Protein AF-A0A1Q4W884-F1 (afdb_monomer)

Solvent-accessible surface area (backbone atoms only — not comparable to full-atom values): 4359 Å² total; per-residue (Å²): 112,43,60,29,38,38,33,24,41,80,85,67,48,80,75,45,76,46,65,57,57,79,70,56,81,60,93,88,42,56,90,72,62,80,88,79,64,56,92,67,37,41,71,46,78,44,81,40,55,53,71,48,73,75,46,53,73,65,57,38,51,54,49,50,54,54,69,74,75,107

Structure (mmCIF, N/CA/C/O backbone):
data_AF-A0A1Q4W884-F1
#
_entry.id   AF-A0A1Q4W884-F1
#
loop_
_atom_site.group_PDB
_atom_site.id
_atom_site.type_symbol
_atom_site.label_atom_id
_atom_site.label_alt_id
_atom_site.label_comp_id
_atom_site.label_asym_id
_atom_site.label_entity_id
_atom_site.label_seq_id
_atom_site.pdbx_PDB_ins_code
_atom_site.Cartn_x
_atom_site.Cartn_y
_atom_site.Cartn_z
_atom_site.occupancy
_atom_site.B_iso_or_equiv
_atom_site.auth_seq_id
_atom_site.auth_comp_id
_atom_site.auth_asym_id
_atom_site.auth_atom_id
_atom_site.pdbx_PDB_model_num
ATOM 1 N N . MET A 1 1 ? 3.238 -15.549 -3.976 1.00 83.38 1 MET A N 1
ATOM 2 C CA . MET A 1 1 ? 2.859 -14.646 -2.874 1.00 83.38 1 MET A CA 1
ATOM 3 C C . MET A 1 1 ? 3.938 -13.601 -2.823 1.00 83.38 1 MET A C 1
ATOM 5 O O . MET A 1 1 ? 5.111 -13.966 -2.814 1.00 83.38 1 MET A O 1
ATOM 9 N N . ALA A 1 2 ? 3.544 -12.338 -2.821 1.00 84.88 2 ALA A N 1
ATOM 10 C CA . ALA A 1 2 ? 4.452 -11.210 -2.856 1.00 84.88 2 ALA A CA 1
ATOM 11 C C . ALA A 1 2 ? 4.106 -10.237 -1.733 1.00 84.88 2 ALA A C 1
ATOM 13 O O . ALA A 1 2 ? 2.936 -9.984 -1.443 1.00 84.88 2 ALA A O 1
ATOM 14 N N . THR A 1 3 ? 5.145 -9.695 -1.108 1.00 87.81 3 THR A N 1
ATOM 15 C CA . THR A 1 3 ? 5.006 -8.712 -0.039 1.00 87.81 3 THR A CA 1
ATOM 16 C C . THR A 1 3 ? 4.886 -7.323 -0.642 1.00 87.81 3 THR A C 1
ATOM 18 O O . THR A 1 3 ? 5.737 -6.891 -1.425 1.00 87.81 3 THR A O 1
ATOM 21 N N . ILE A 1 4 ? 3.838 -6.602 -0.260 1.00 88.62 4 ILE A N 1
ATOM 22 C CA . ILE A 1 4 ? 3.684 -5.187 -0.582 1.00 88.62 4 ILE A CA 1
ATOM 23 C C . ILE A 1 4 ? 3.721 -4.347 0.685 1.00 88.62 4 ILE A C 1
ATOM 25 O O . ILE A 1 4 ? 3.356 -4.796 1.768 1.00 88.62 4 ILE A O 1
ATOM 29 N N . GLN A 1 5 ? 4.130 -3.101 0.515 1.00 91.00 5 GLN A N 1
ATOM 30 C CA . GLN A 1 5 ? 4.068 -2.069 1.529 1.00 91.00 5 GLN A CA 1
ATOM 31 C C . GLN A 1 5 ? 2.775 -1.277 1.354 1.00 91.00 5 GLN A C 1
ATOM 33 O O . GLN A 1 5 ? 2.477 -0.790 0.261 1.00 91.00 5 GLN A O 1
ATOM 38 N N . VAL A 1 6 ? 2.025 -1.123 2.438 1.00 92.38 6 VAL A N 1
ATOM 39 C CA . VAL A 1 6 ? 0.795 -0.336 2.493 1.00 92.38 6 VAL A CA 1
ATOM 40 C C . VAL A 1 6 ? 0.980 0.780 3.508 1.00 92.38 6 VAL A C 1
ATOM 42 O O . VAL A 1 6 ? 1.357 0.540 4.653 1.00 92.38 6 VAL A O 1
ATOM 45 N N . LEU A 1 7 ? 0.727 2.009 3.074 1.00 94.31 7 LEU A N 1
ATOM 46 C CA . LEU A 1 7 ? 0.726 3.180 3.932 1.00 94.31 7 LEU A CA 1
ATOM 47 C C . LEU A 1 7 ? -0.699 3.450 4.403 1.00 94.31 7 LEU A C 1
ATOM 49 O O . LEU A 1 7 ? -1.603 3.617 3.582 1.00 94.31 7 LEU A O 1
ATOM 53 N N . LEU A 1 8 ? -0.873 3.516 5.715 1.00 94.50 8 LEU A N 1
ATOM 54 C CA . LEU A 1 8 ? -2.132 3.792 6.388 1.00 94.50 8 LEU A CA 1
ATOM 55 C C . LEU A 1 8 ? -2.081 5.155 7.076 1.00 94.50 8 LEU A C 1
ATOM 57 O O . LEU A 1 8 ? -1.009 5.595 7.498 1.00 94.50 8 LEU A O 1
ATOM 61 N N . ASP A 1 9 ? -3.230 5.808 7.206 1.00 94.25 9 ASP A N 1
ATOM 62 C CA . ASP A 1 9 ? -3.404 6.943 8.113 1.00 94.25 9 ASP A CA 1
ATOM 63 C C . ASP A 1 9 ? -3.805 6.501 9.532 1.00 94.25 9 ASP A C 1
ATOM 65 O O . ASP A 1 9 ? -3.972 5.313 9.817 1.00 94.25 9 ASP A O 1
ATOM 69 N N . GLU A 1 10 ? -3.989 7.475 10.424 1.00 92.75 10 GLU A N 1
ATOM 70 C CA . GLU A 1 10 ? -4.394 7.260 11.818 1.00 92.75 10 GLU A CA 1
ATOM 71 C C . GLU A 1 10 ? -5.775 6.599 11.979 1.00 92.75 10 GLU A C 1
ATOM 73 O O . GLU A 1 10 ? -6.068 6.025 13.027 1.00 92.75 10 GLU A O 1
ATOM 78 N N . SER A 1 11 ? -6.621 6.661 10.947 1.00 90.00 11 SER A N 1
ATOM 79 C CA . SER A 1 11 ? -7.935 6.014 10.907 1.00 90.00 11 SER A CA 1
ATOM 80 C C . SER A 1 11 ? -7.888 4.592 10.336 1.00 90.00 11 SER A C 1
ATOM 82 O O . SER A 1 11 ? -8.909 3.904 10.309 1.00 90.00 11 SER A O 1
ATOM 84 N N . GLY A 1 12 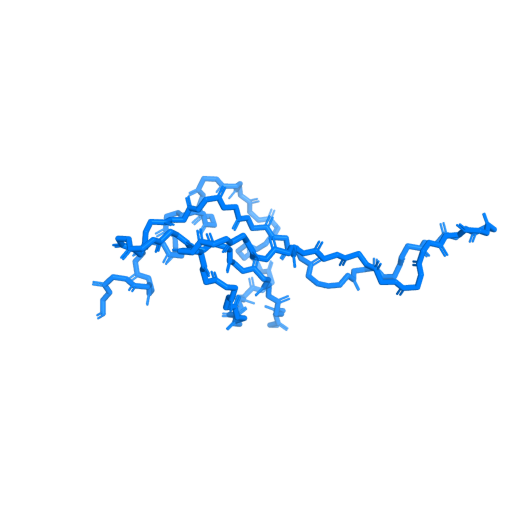? -6.713 4.143 9.880 1.00 89.25 12 GLY A N 1
ATOM 85 C CA . GLY A 1 12 ? -6.526 2.877 9.178 1.00 89.25 12 GLY A CA 1
ATOM 86 C C . GLY A 1 12 ? -6.899 2.933 7.693 1.00 89.25 12 GLY A C 1
ATOM 87 O O . GLY A 1 12 ? -7.010 1.887 7.053 1.00 89.25 12 GLY A O 1
ATOM 88 N N . ALA A 1 13 ? -7.103 4.122 7.117 1.00 90.38 13 ALA A N 1
ATOM 89 C CA . ALA A 1 13 ? -7.389 4.266 5.696 1.00 90.38 13 ALA A CA 1
ATOM 90 C C . ALA A 1 13 ? -6.113 4.122 4.860 1.00 90.38 13 ALA A C 1
ATOM 92 O O . ALA A 1 13 ? -5.047 4.618 5.220 1.00 90.38 13 ALA A O 1
ATOM 93 N N . ILE A 1 14 ? -6.233 3.463 3.707 1.00 92.12 14 ILE A N 1
ATOM 94 C CA . ILE A 1 14 ? -5.114 3.239 2.788 1.00 92.12 14 ILE A CA 1
ATOM 95 C C . ILE A 1 14 ? -4.800 4.539 2.045 1.00 92.12 14 ILE A C 1
ATOM 97 O O . ILE A 1 14 ? -5.597 5.002 1.228 1.00 92.12 14 ILE A O 1
ATOM 101 N N . LEU A 1 15 ? -3.613 5.089 2.291 1.00 91.62 15 LEU A N 1
ATOM 102 C CA . LEU A 1 15 ? -3.082 6.274 1.617 1.00 91.62 15 LEU A CA 1
ATOM 103 C C . LEU A 1 15 ? -2.268 5.926 0.370 1.00 91.62 15 LEU A C 1
ATOM 105 O O . LEU A 1 15 ? -2.188 6.721 -0.564 1.00 91.62 15 LEU A O 1
ATOM 109 N N . GLY A 1 16 ? -1.650 4.747 0.346 1.00 90.19 16 GLY A N 1
ATOM 110 C CA . GLY A 1 16 ? -0.832 4.322 -0.778 1.00 90.19 16 GLY A CA 1
ATOM 111 C C . GLY A 1 16 ? -0.324 2.900 -0.636 1.00 90.19 16 GLY A C 1
ATOM 112 O O . GLY A 1 16 ? -0.317 2.321 0.449 1.00 90.19 16 GLY A O 1
ATOM 113 N N . THR A 1 17 ? 0.113 2.344 -1.757 1.00 90.06 17 THR A N 1
ATOM 114 C CA . THR A 1 17 ? 0.697 1.007 -1.831 1.00 90.06 17 THR A CA 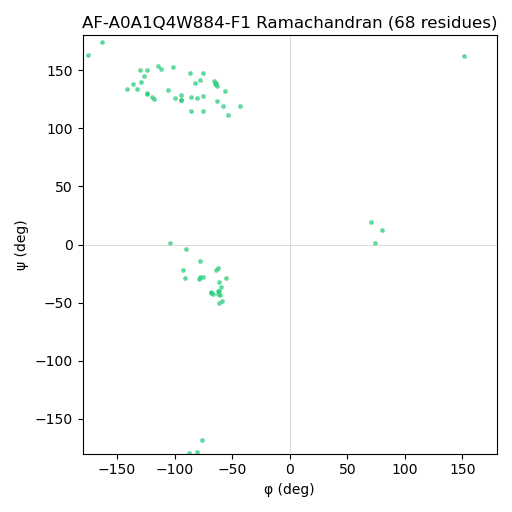1
ATOM 115 C C . THR A 1 17 ? 1.930 1.057 -2.713 1.00 90.06 17 THR A C 1
ATOM 117 O O . THR A 1 17 ? 1.889 1.666 -3.782 1.00 90.06 17 THR A O 1
ATOM 120 N N . THR A 1 18 ? 2.999 0.386 -2.309 1.00 87.62 18 THR A N 1
ATOM 121 C CA . THR A 1 18 ? 4.129 0.102 -3.191 1.00 87.62 18 THR A CA 1
ATOM 122 C C . THR A 1 18 ? 4.469 -1.370 -3.118 1.00 87.62 18 THR A C 1
ATOM 124 O O . THR A 1 18 ? 4.292 -2.025 -2.091 1.00 87.62 18 THR A O 1
ATOM 127 N N . ARG A 1 19 ? 4.994 -1.897 -4.212 1.00 81.75 19 ARG A N 1
ATOM 128 C CA . ARG A 1 19 ? 5.604 -3.214 -4.207 1.00 81.75 19 ARG A CA 1
ATOM 129 C C . ARG A 1 19 ? 7.054 -3.024 -3.767 1.00 81.75 19 ARG A C 1
ATOM 131 O O . ARG A 1 19 ? 7.804 -2.318 -4.437 1.00 81.75 19 ARG A O 1
ATOM 138 N N . SER A 1 20 ? 7.405 -3.572 -2.602 1.00 65.81 20 SER A N 1
ATOM 139 C CA . SER A 1 20 ? 8.793 -3.565 -2.123 1.00 65.81 20 SER A CA 1
ATOM 140 C C . SER A 1 20 ? 9.640 -4.388 -3.105 1.00 65.81 20 SER A C 1
ATOM 142 O O . SER A 1 20 ? 9.141 -5.380 -3.643 1.00 65.81 20 SER A O 1
ATOM 144 N N . PRO A 1 21 ? 10.832 -3.908 -3.478 1.00 58.12 21 PRO A N 1
ATOM 145 C CA . PRO A 1 21 ? 11.069 -3.575 -4.873 1.00 58.12 21 PRO A CA 1
ATOM 146 C C . PRO A 1 21 ? 11.440 -4.789 -5.724 1.00 58.12 21 PRO A C 1
ATOM 148 O O . PRO A 1 21 ? 12.308 -5.584 -5.365 1.00 58.12 21 PRO A O 1
ATOM 151 N N . ASP A 1 22 ? 10.873 -4.831 -6.933 1.00 57.59 22 ASP A N 1
ATOM 152 C CA . ASP A 1 22 ? 11.675 -5.216 -8.092 1.00 57.59 22 ASP A CA 1
ATOM 153 C C . ASP A 1 22 ? 12.889 -4.282 -8.081 1.00 57.59 22 ASP A C 1
ATOM 155 O O . ASP A 1 22 ? 12.742 -3.064 -8.207 1.00 57.59 22 ASP A O 1
ATOM 159 N N . THR A 1 23 ? 14.073 -4.833 -7.818 1.00 56.78 23 THR A N 1
ATOM 160 C CA . THR A 1 23 ? 15.343 -4.100 -7.808 1.00 5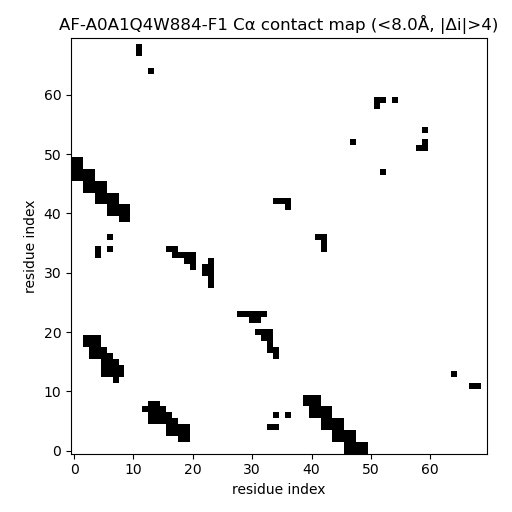6.78 23 THR A CA 1
ATOM 161 C C . THR A 1 23 ? 15.393 -3.152 -9.001 1.00 56.78 23 THR A C 1
ATOM 163 O O . THR A 1 23 ? 15.306 -3.609 -10.145 1.00 56.78 23 THR A O 1
ATOM 166 N N . ALA A 1 24 ? 15.512 -1.845 -8.753 1.00 62.28 24 ALA A N 1
ATOM 167 C CA . ALA A 1 24 ? 15.669 -0.885 -9.832 1.00 62.28 24 ALA A CA 1
ATOM 168 C C . ALA A 1 24 ? 16.921 -1.287 -10.632 1.00 62.28 24 ALA A C 1
ATOM 170 O O . ALA A 1 24 ? 18.014 -1.401 -10.081 1.00 62.28 24 ALA A O 1
ATOM 171 N N . SER A 1 25 ? 16.755 -1.592 -11.919 1.00 69.19 25 SER A N 1
ATOM 172 C CA . SER A 1 25 ? 17.845 -2.068 -12.771 1.00 69.19 25 SER A CA 1
ATOM 173 C C . SER A 1 25 ? 18.392 -0.920 -13.612 1.00 69.19 25 SER A C 1
ATOM 175 O O . SER A 1 25 ? 17.634 -0.273 -14.334 1.00 69.19 25 SER A O 1
ATOM 177 N N . GLY A 1 26 ? 19.700 -0.686 -13.557 1.00 78.25 26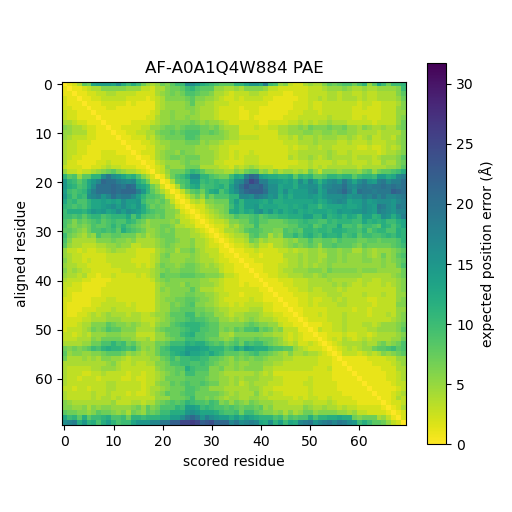 GLY A N 1
ATOM 178 C CA . GLY A 1 26 ? 20.372 0.330 -14.365 1.00 78.25 26 GLY A CA 1
ATOM 179 C C . GLY A 1 26 ? 21.620 0.879 -13.684 1.00 78.25 26 GLY A C 1
ATOM 180 O O . GLY A 1 26 ? 21.806 0.728 -12.477 1.00 78.25 26 GLY A O 1
ATOM 181 N N . GLU A 1 27 ? 22.487 1.523 -14.461 1.00 80.88 27 GLU A N 1
ATOM 182 C CA . GLU A 1 27 ? 23.619 2.265 -13.909 1.00 80.88 27 GLU A CA 1
ATOM 183 C C . GLU A 1 27 ? 23.078 3.423 -13.053 1.00 80.88 27 GLU A C 1
ATOM 185 O O . GLU A 1 27 ? 22.295 4.238 -13.535 1.00 80.88 27 GLU A O 1
ATOM 190 N N . SER A 1 28 ? 23.472 3.482 -11.777 1.00 83.94 28 SER A N 1
ATOM 191 C CA . SER A 1 28 ? 22.964 4.441 -10.773 1.00 83.94 28 SER A CA 1
ATOM 192 C C . SER A 1 28 ? 21.516 4.229 -10.300 1.00 83.94 28 SER A C 1
ATOM 194 O O . SER A 1 28 ? 20.910 5.149 -9.748 1.00 83.94 28 SER A O 1
ATOM 196 N N . ALA A 1 29 ? 20.945 3.036 -10.481 1.00 82.75 29 ALA A N 1
ATOM 197 C CA . ALA A 1 29 ? 19.656 2.721 -9.879 1.00 82.75 29 ALA A CA 1
ATOM 198 C C . ALA A 1 29 ? 19.744 2.688 -8.334 1.00 82.75 29 ALA A C 1
ATOM 200 O O . ALA A 1 29 ? 20.742 2.212 -7.787 1.00 82.75 29 ALA A O 1
ATOM 201 N N . PRO A 1 30 ? 18.725 3.196 -7.614 1.00 78.25 30 PRO A N 1
ATOM 202 C CA . PRO A 1 30 ? 18.705 3.158 -6.157 1.00 78.25 30 PRO A CA 1
ATOM 203 C C . PRO A 1 30 ? 18.643 1.714 -5.649 1.00 78.25 30 PRO A C 1
ATOM 205 O O . PRO A 1 30 ? 17.866 0.907 -6.156 1.00 78.25 30 PRO A O 1
ATOM 208 N N . GLU A 1 31 ? 19.422 1.410 -4.606 1.00 75.88 31 GLU A N 1
ATOM 209 C CA . GLU A 1 31 ? 19.442 0.075 -3.987 1.00 75.88 31 GLU A CA 1
ATOM 210 C C . GLU A 1 31 ? 18.073 -0.313 -3.414 1.00 75.88 31 GLU A C 1
ATOM 212 O O . GLU A 1 31 ? 17.705 -1.484 -3.414 1.00 75.88 31 GLU A O 1
ATOM 217 N N . HIS A 1 32 ? 17.317 0.679 -2.934 1.00 71.50 32 HIS A N 1
ATOM 218 C CA . HIS A 1 32 ? 16.014 0.488 -2.315 1.00 71.50 32 HIS A CA 1
ATOM 219 C C . HIS A 1 32 ? 15.053 1.605 -2.732 1.00 71.50 32 HIS A C 1
ATOM 221 O O . HIS A 1 32 ? 15.389 2.789 -2.676 1.00 71.50 32 HIS A O 1
ATOM 227 N N . VAL A 1 33 ? 13.835 1.218 -3.109 1.00 78.38 33 VAL A N 1
ATOM 228 C CA . VAL A 1 33 ? 12.696 2.117 -3.322 1.00 78.38 33 VAL A CA 1
ATOM 229 C C . VAL A 1 33 ? 11.565 1.629 -2.428 1.00 78.38 33 VAL A C 1
ATOM 231 O O . VAL A 1 33 ? 11.250 0.441 -2.427 1.00 78.38 33 VAL A O 1
ATOM 234 N N . GLY A 1 34 ? 10.965 2.533 -1.659 1.00 83.25 34 GLY A N 1
ATOM 235 C CA . GLY A 1 34 ? 9.922 2.189 -0.700 1.00 83.25 34 GLY A CA 1
ATOM 236 C C . GLY A 1 34 ? 9.120 3.402 -0.252 1.00 83.25 34 GLY A C 1
ATOM 237 O O . GLY A 1 34 ? 9.428 4.541 -0.614 1.00 83.25 34 GLY A O 1
ATOM 238 N N . LEU A 1 35 ? 8.079 3.145 0.534 1.00 88.31 35 LEU A N 1
ATOM 239 C CA . LEU A 1 35 ? 7.284 4.194 1.169 1.00 88.31 35 LEU A CA 1
ATOM 240 C C . LEU A 1 35 ? 7.917 4.610 2.500 1.00 88.31 35 LEU A C 1
ATOM 242 O O . LEU A 1 35 ? 8.498 3.795 3.213 1.00 88.31 35 LEU A O 1
ATOM 246 N N . LEU A 1 36 ? 7.762 5.886 2.846 1.00 89.88 36 LEU A N 1
ATOM 247 C CA . LEU A 1 36 ? 8.150 6.430 4.142 1.00 89.88 36 LEU A CA 1
ATOM 248 C C . LEU A 1 36 ? 6.897 6.950 4.845 1.00 89.88 36 LEU A C 1
ATOM 250 O O . LEU A 1 36 ? 6.179 7.777 4.285 1.00 89.88 36 LEU A O 1
ATOM 254 N N . ALA A 1 37 ? 6.644 6.474 6.063 1.00 93.75 37 ALA A N 1
ATOM 255 C CA . ALA A 1 37 ? 5.532 6.962 6.868 1.00 93.75 37 ALA A CA 1
ATOM 256 C C . ALA A 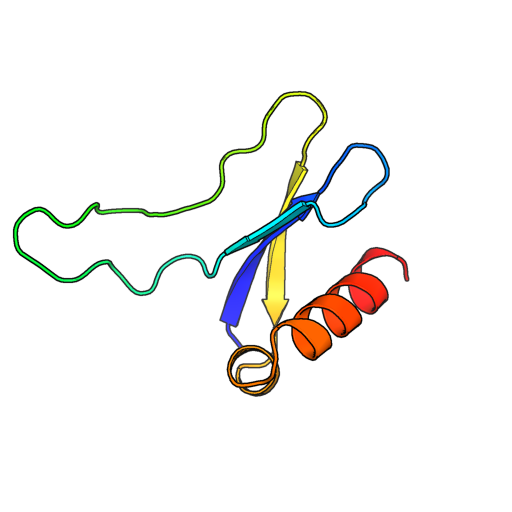1 37 ? 5.849 8.341 7.463 1.00 93.75 37 ALA A C 1
ATOM 258 O O . ALA A 1 37 ? 6.885 8.535 8.100 1.00 93.75 37 ALA A O 1
ATOM 259 N N . GLY A 1 38 ?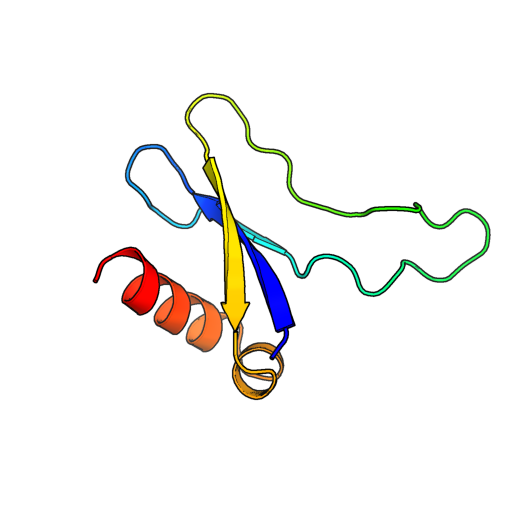 4.944 9.297 7.256 1.00 94.62 38 GLY A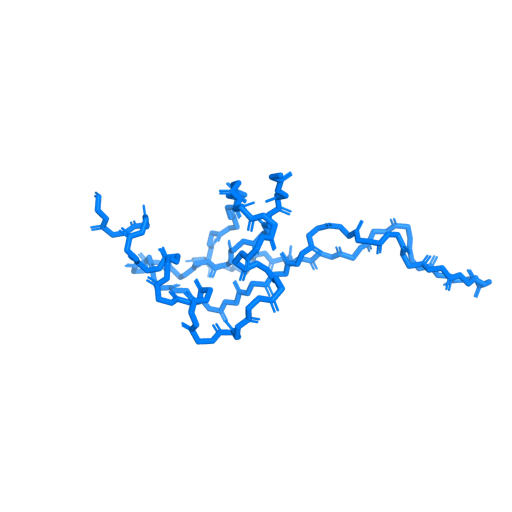 N 1
ATOM 260 C CA . GLY A 1 38 ? 4.946 10.580 7.953 1.00 94.62 38 GLY A CA 1
ATOM 261 C C . GLY A 1 38 ? 4.332 10.497 9.361 1.00 94.62 38 GLY A C 1
ATOM 262 O O . GLY A 1 38 ? 3.899 9.431 9.801 1.00 94.62 38 GLY A O 1
ATOM 263 N N . PRO A 1 39 ? 4.256 11.625 10.093 1.00 95.69 39 PRO A N 1
ATOM 264 C CA . PRO A 1 39 ? 3.587 11.679 11.393 1.00 95.69 39 PRO A CA 1
ATOM 265 C C . PRO A 1 39 ? 2.126 11.214 11.306 1.00 95.69 39 PRO A C 1
ATOM 267 O O . PRO A 1 39 ? 1.394 11.651 10.422 1.00 95.69 39 PRO A O 1
ATOM 270 N N . GLY A 1 40 ? 1.710 10.335 12.223 1.00 93.31 40 GLY A N 1
ATOM 271 C CA . GLY A 1 40 ? 0.350 9.777 12.254 1.00 93.31 40 GLY A CA 1
ATOM 272 C C . GLY A 1 40 ? 0.062 8.729 11.174 1.00 93.31 40 GLY A C 1
ATOM 273 O O . GLY A 1 40 ? -1.047 8.214 11.117 1.00 93.31 40 GLY A O 1
ATOM 274 N N . GLN A 1 41 ? 1.042 8.398 10.332 1.00 96.50 41 GLN A N 1
ATOM 275 C CA . GLN A 1 41 ? 0.918 7.340 9.337 1.00 96.50 41 GLN A CA 1
ATOM 276 C C . GLN A 1 41 ? 1.616 6.072 9.812 1.00 96.50 41 GLN A C 1
ATOM 278 O O . GLN A 1 41 ? 2.595 6.116 10.560 1.00 96.50 41 GLN A O 1
ATOM 283 N N . GLN A 1 42 ? 1.139 4.936 9.322 1.00 94.62 42 GLN A N 1
ATOM 284 C CA . GLN A 1 42 ? 1.724 3.637 9.604 1.00 94.62 42 GLN A CA 1
ATOM 285 C C . GLN A 1 42 ? 2.075 2.933 8.300 1.00 94.62 42 GLN A C 1
ATOM 287 O O . GLN A 1 42 ? 1.244 2.815 7.404 1.00 94.62 42 GLN A O 1
ATOM 292 N N . LEU A 1 43 ? 3.309 2.443 8.203 1.00 92.94 43 LEU A N 1
ATOM 293 C CA . LEU A 1 43 ? 3.723 1.560 7.121 1.00 92.94 43 LEU A CA 1
ATOM 294 C C . LEU A 1 43 ? 3.569 0.110 7.581 1.00 92.94 43 LEU A C 1
ATOM 296 O O . LEU A 1 43 ? 4.125 -0.267 8.612 1.00 92.94 43 LEU A O 1
ATOM 300 N N . VAL A 1 44 ? 2.818 -0.690 6.828 1.00 91.56 44 VAL A N 1
ATOM 301 C CA . VAL A 1 44 ? 2.636 -2.123 7.087 1.00 91.56 44 VAL A CA 1
ATOM 302 C C . VAL A 1 44 ? 3.026 -2.945 5.871 1.00 91.56 44 VAL A C 1
ATOM 304 O O . VAL A 1 44 ? 2.894 -2.494 4.734 1.00 91.56 44 VAL A O 1
ATOM 307 N N . GLU A 1 45 ? 3.494 -4.163 6.114 1.00 90.69 45 GLU A N 1
ATOM 308 C CA . GLU A 1 45 ? 3.796 -5.135 5.068 1.00 90.69 45 GLU A CA 1
ATOM 309 C C . GLU A 1 45 ? 2.724 -6.219 5.050 1.00 90.69 45 GLU A C 1
ATOM 311 O O . GLU A 1 45 ? 2.326 -6.729 6.098 1.00 90.69 45 GLU A O 1
ATOM 316 N N . ILE A 1 46 ? 2.226 -6.537 3.856 1.00 89.62 46 ILE A N 1
ATOM 317 C CA . ILE A 1 46 ? 1.132 -7.489 3.659 1.00 89.62 46 ILE A CA 1
ATOM 318 C C . ILE A 1 46 ? 1.514 -8.450 2.542 1.00 89.62 46 ILE A C 1
ATOM 320 O O . ILE A 1 46 ? 1.981 -8.031 1.481 1.00 89.62 46 ILE A O 1
ATOM 324 N N . GLU A 1 47 ? 1.291 -9.739 2.779 1.00 89.38 47 GLU A N 1
ATOM 325 C CA . GLU A 1 47 ? 1.417 -10.769 1.755 1.00 89.38 47 GLU A CA 1
ATOM 326 C C . GLU A 1 47 ? 0.160 -10.804 0.888 1.00 89.38 47 GLU A C 1
ATOM 328 O O . GLU A 1 47 ? -0.962 -10.935 1.380 1.00 89.38 47 GLU A O 1
ATOM 333 N N . VAL A 1 48 ? 0.353 -10.700 -0.423 1.00 88.25 48 VAL A N 1
ATOM 334 C CA . VAL A 1 48 ? -0.723 -10.698 -1.411 1.00 88.25 48 VAL A CA 1
ATOM 335 C C . VAL A 1 48 ? -0.443 -11.773 -2.460 1.00 88.25 48 VAL A C 1
ATOM 337 O O . VAL A 1 48 ? 0.706 -12.050 -2.815 1.00 88.25 48 VAL A O 1
ATOM 340 N N . ALA A 1 49 ? -1.498 -12.417 -2.960 1.00 88.88 49 ALA A N 1
ATOM 341 C CA . ALA A 1 49 ? -1.373 -13.374 -4.053 1.00 88.88 49 ALA A CA 1
ATOM 342 C C . ALA A 1 49 ? -0.883 -12.680 -5.329 1.00 88.88 49 ALA A C 1
ATOM 344 O O . ALA A 1 49 ? -1.363 -11.603 -5.669 1.00 88.88 49 ALA A O 1
ATOM 345 N N . ASP A 1 50 ? 0.022 -13.318 -6.073 1.00 85.19 50 ASP A N 1
ATOM 346 C CA . ASP A 1 50 ? 0.639 -12.697 -7.255 1.00 85.19 50 ASP A CA 1
ATOM 347 C C . ASP A 1 50 ? -0.423 -12.307 -8.300 1.00 85.19 50 ASP A C 1
ATOM 349 O O . ASP A 1 50 ? -0.375 -11.218 -8.862 1.00 85.19 50 ASP A O 1
ATOM 353 N N . GLY A 1 51 ? -1.475 -13.122 -8.448 1.00 85.19 51 GLY A N 1
ATOM 354 C CA . GLY A 1 51 ? -2.602 -12.824 -9.339 1.00 85.19 51 GLY A CA 1
ATOM 355 C C . GLY A 1 51 ? -3.427 -11.586 -8.954 1.00 85.19 51 GLY A C 1
ATOM 356 O O . GLY A 1 51 ? -4.073 -11.005 -9.818 1.00 85.19 51 GLY A O 1
ATOM 357 N N . LEU A 1 52 ? -3.400 -11.144 -7.690 1.00 85.31 52 LEU A N 1
ATOM 358 C CA . LEU A 1 52 ? -4.015 -9.873 -7.276 1.00 85.31 52 LEU A CA 1
ATOM 359 C C . LEU A 1 52 ? -3.140 -8.669 -7.647 1.00 85.31 52 LEU A C 1
ATOM 361 O O . LEU A 1 52 ? -3.669 -7.582 -7.863 1.00 85.31 52 LEU A O 1
ATOM 365 N N . LEU A 1 53 ? -1.818 -8.852 -7.727 1.00 83.06 53 LEU A N 1
ATOM 366 C CA . LEU A 1 53 ? -0.883 -7.806 -8.153 1.00 83.06 53 LEU A CA 1
ATOM 367 C C . LEU A 1 53 ? -0.853 -7.633 -9.673 1.00 83.06 53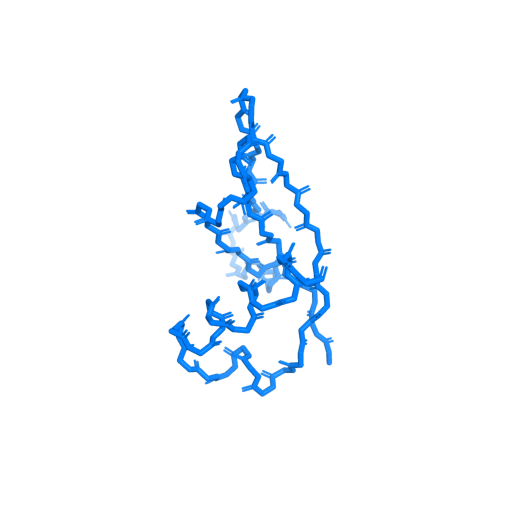 LEU A C 1
ATOM 369 O O . LEU A 1 53 ? -0.592 -6.535 -10.155 1.00 83.06 53 LEU A O 1
ATOM 373 N N . GLU A 1 54 ? -1.115 -8.707 -10.415 1.00 83.88 54 GLU A N 1
ATOM 374 C CA . GLU A 1 54 ? -1.291 -8.682 -11.874 1.00 83.88 54 GLU A CA 1
ATOM 375 C C . GLU A 1 54 ? -2.675 -8.156 -12.297 1.00 83.88 54 GLU A C 1
ATOM 377 O O . GLU A 1 54 ? -2.886 -7.828 -13.466 1.00 83.88 54 GLU A O 1
ATOM 382 N N . GLY A 1 55 ? -3.614 -8.078 -11.349 1.00 81.81 55 GLY A N 1
ATOM 383 C CA . GLY A 1 55 ? -4.959 -7.548 -11.541 1.00 81.81 55 GLY A CA 1
ATOM 384 C C . GLY A 1 55 ? -5.020 -6.020 -11.603 1.00 81.81 55 GLY A C 1
ATOM 385 O O . GLY A 1 55 ? -4.017 -5.310 -11.711 1.00 81.81 55 GLY A O 1
ATOM 386 N N . SER A 1 56 ? -6.235 -5.479 -11.534 1.00 85.50 56 SER A N 1
ATOM 387 C CA . SER A 1 56 ? -6.425 -4.030 -11.533 1.00 85.50 56 SER A CA 1
ATOM 388 C C . SER A 1 56 ? -6.067 -3.410 -10.170 1.00 85.50 56 SER A C 1
ATOM 390 O O . SER A 1 56 ? -6.348 -3.996 -9.120 1.00 85.50 56 SER A O 1
ATOM 392 N N . PRO A 1 57 ? -5.555 -2.162 -10.135 1.00 83.12 57 PRO A N 1
ATOM 393 C CA . PRO A 1 57 ? -5.337 -1.442 -8.877 1.00 83.12 57 PRO A CA 1
ATOM 394 C C . PRO A 1 57 ? -6.597 -1.328 -8.004 1.00 83.12 57 PRO A C 1
ATOM 396 O O . PRO A 1 57 ? -6.504 -1.265 -6.780 1.00 83.12 57 PRO A O 1
ATOM 399 N N . ALA A 1 58 ? -7.782 -1.317 -8.625 1.00 86.94 58 ALA A N 1
ATOM 400 C CA . ALA A 1 58 ? -9.061 -1.276 -7.923 1.00 86.94 58 ALA A CA 1
ATOM 401 C C . ALA A 1 58 ? -9.350 -2.580 -7.161 1.00 86.94 58 ALA A C 1
ATOM 403 O O . ALA A 1 58 ? -9.806 -2.529 -6.020 1.00 86.94 58 ALA A O 1
ATOM 404 N N . GLU A 1 59 ? -9.059 -3.737 -7.760 1.00 88.06 59 GLU A N 1
ATOM 405 C CA . GLU A 1 59 ? -9.207 -5.046 -7.110 1.00 88.06 59 GLU A CA 1
ATOM 406 C C . GLU A 1 59 ? -8.216 -5.206 -5.960 1.00 88.06 59 GLU A C 1
ATOM 408 O O . GLU A 1 59 ? -8.606 -5.642 -4.876 1.00 88.06 59 GLU A O 1
ATOM 413 N N . LEU A 1 60 ? -6.964 -4.776 -6.158 1.00 88.25 60 LEU A N 1
ATOM 414 C CA . LEU A 1 60 ? -5.968 -4.751 -5.092 1.00 88.25 60 LEU A CA 1
ATOM 415 C C . LEU A 1 60 ? -6.438 -3.872 -3.927 1.00 88.25 60 LEU A C 1
ATOM 417 O O . LEU A 1 60 ? -6.442 -4.314 -2.781 1.00 88.25 60 LEU A O 1
ATOM 421 N N . HIS A 1 61 ? -6.901 -2.652 -4.205 1.00 87.75 61 HIS A N 1
ATOM 422 C CA . HIS A 1 61 ? -7.408 -1.753 -3.170 1.00 87.75 61 HIS A CA 1
ATOM 423 C C . HIS A 1 61 ? -8.614 -2.345 -2.423 1.00 87.75 61 HIS A C 1
ATOM 425 O O . HIS A 1 61 ? -8.672 -2.283 -1.194 1.00 87.75 61 HIS A O 1
ATOM 431 N N . ALA A 1 62 ? -9.566 -2.950 -3.141 1.00 89.12 62 ALA A N 1
ATOM 432 C CA . ALA A 1 62 ? -10.728 -3.601 -2.539 1.00 89.12 62 ALA A CA 1
ATOM 433 C C . ALA A 1 62 ? -10.323 -4.776 -1.634 1.00 89.12 62 ALA A C 1
ATOM 435 O O . ALA A 1 62 ? -10.845 -4.901 -0.525 1.00 89.12 62 ALA A O 1
ATOM 436 N N . HIS A 1 63 ? -9.364 -5.594 -2.076 1.00 89.38 63 HIS A N 1
ATOM 437 C CA . HIS A 1 63 ? -8.813 -6.688 -1.284 1.00 89.38 63 HIS A CA 1
ATOM 438 C C . HIS A 1 63 ? -8.148 -6.177 -0.001 1.00 89.38 63 HIS A C 1
ATOM 440 O O . HIS A 1 63 ? -8.479 -6.637 1.088 1.00 89.38 63 HIS A O 1
ATOM 446 N N . LEU A 1 64 ? -7.266 -5.179 -0.106 1.00 89.75 64 LEU A N 1
ATOM 447 C CA . LEU A 1 64 ? -6.565 -4.614 1.050 1.00 89.75 64 LEU A CA 1
ATOM 448 C C . LEU A 1 64 ? -7.528 -4.005 2.065 1.00 89.75 64 LEU A C 1
ATOM 450 O O . LEU A 1 64 ? -7.365 -4.201 3.266 1.00 89.75 64 LEU A O 1
ATOM 454 N N . ARG A 1 65 ? -8.568 -3.315 1.590 1.00 87.81 65 ARG A N 1
ATOM 455 C CA . ARG A 1 65 ? -9.602 -2.754 2.460 1.00 87.81 65 ARG A CA 1
ATOM 456 C C . ARG A 1 65 ? -10.357 -3.840 3.228 1.00 87.81 65 ARG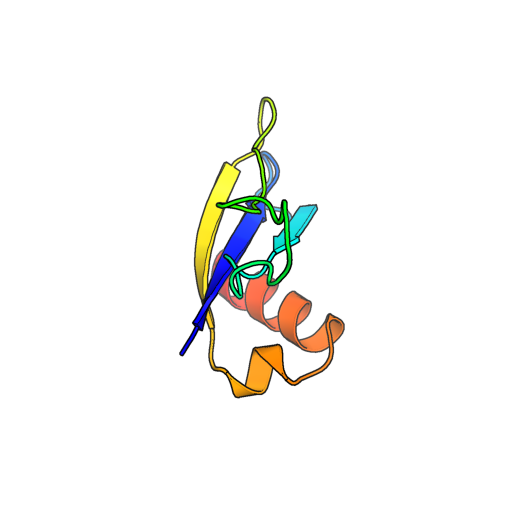 A C 1
ATOM 458 O O . ARG A 1 65 ? -10.663 -3.633 4.397 1.00 87.81 65 ARG A O 1
ATOM 465 N N . ALA A 1 66 ? -10.657 -4.973 2.591 1.00 86.25 66 ALA A N 1
ATOM 466 C CA . ALA A 1 66 ? -11.313 -6.098 3.252 1.00 86.25 66 ALA A CA 1
ATOM 467 C C . ALA A 1 66 ? -10.401 -6.768 4.294 1.00 86.25 66 ALA A C 1
ATOM 469 O O . ALA A 1 66 ? -10.866 -7.092 5.380 1.00 86.25 66 ALA A O 1
ATOM 470 N N . SER A 1 67 ? -9.113 -6.928 3.983 1.00 82.00 67 SER A N 1
ATOM 471 C CA . SER A 1 67 ? -8.145 -7.601 4.858 1.00 82.00 67 SER A CA 1
ATOM 472 C C . SER A 1 67 ? -7.701 -6.760 6.062 1.00 82.00 67 SER A C 1
ATOM 474 O O . SER A 1 67 ? -7.330 -7.323 7.084 1.00 82.00 67 SER A O 1
ATOM 476 N N . LEU A 1 68 ? -7.711 -5.425 5.956 1.00 79.94 68 LEU A N 1
ATOM 477 C CA . LEU A 1 68 ? -7.243 -4.519 7.018 1.00 79.94 68 LEU A CA 1
ATOM 478 C C . LEU A 1 68 ? -8.343 -4.035 7.973 1.00 79.94 68 LEU A C 1
ATOM 480 O O . LEU A 1 68 ? -8.034 -3.607 9.080 1.00 79.94 68 LEU A O 1
ATOM 484 N N . LEU A 1 69 ? -9.608 -4.069 7.546 1.00 69.75 69 LEU A N 1
ATOM 485 C CA . LEU A 1 69 ? -10.763 -3.645 8.352 1.00 69.75 69 LEU A CA 1
ATOM 486 C C . LEU A 1 69 ? -11.579 -4.823 8.917 1.00 69.75 69 LEU A C 1
ATOM 488 O O . LEU A 1 69 ? -12.625 -4.581 9.523 1.00 69.75 69 LEU A O 1
ATOM 492 N N . GLY A 1 70 ? -11.155 -6.065 8.655 1.00 52.81 70 GLY A N 1
ATOM 493 C CA . GLY A 1 70 ? -11.815 -7.293 9.111 1.00 52.81 70 GLY A CA 1
ATOM 494 C C . GLY A 1 70 ? -11.081 -7.981 10.248 1.00 52.81 70 GLY A C 1
ATOM 495 O O . GLY A 1 70 ? -11.000 -7.384 11.343 1.00 52.81 70 GLY A O 1
#

Foldseek 3Di:
DFKKKFKAALVRQTPDIDGFDPQQDDDPGDRTDHDDHDPRMDIDIDDDDVVQVVDDPVSVNVVSVVVRVD

Radius of gyration: 13.08 Å; Cα contacts (8 Å, |Δi|>4): 95; chains: 1; bounding box: 35×26×27 Å

Sequence (70 aa):
MATIQVLLDESGAILGTTRSPDTASGESAPEHVGLLAGPGQQLVEIEVADGLLEGSPAELHAHLRASLLG

pLDDT: mean 84.55, std 9.8, range [52.81, 96.5]

Mean predicted aligned error: 5.65 Å

Secondary structure (DSSP, 8-state):
-EEEEEEE-TTS-EEEEEES-----STT--S-------TT-EEEEEEE-HHHHSS-HHHHHHHHHHHH--

Nearest PDB structures (foldseek):
  4ruw-assembly1_A  TM=5.341E-01  e=1.671E+00  Beutenbergia cavernae DSM 12333
  7pq4-assembly1_A  TM=4.076E-01  e=9.305E-01  Porphyromonas gingivalis
  8wac-assembly1_A  TM=3.189E-01  e=2.032E+00  Wenyingzhuangia fucanilytica